Protein AF-A0A7C6TU05-F1 (afdb_monomer)

Sequence (83 aa):
MVAAAIDARVRTLTEDETIAFHCAEGNLRLAYLPMLATMSNPLAPHLTLNIIDHLSRLFPHEAQRLAIPGGNLAWHARVEPVG

Structure (mmCIF, N/CA/C/O backbone):
data_AF-A0A7C6TU05-F1
#
_entry.id   AF-A0A7C6TU05-F1
#
loop_
_atom_site.group_PDB
_atom_site.id
_atom_site.type_symbol
_atom_site.label_atom_id
_atom_site.label_alt_id
_atom_site.label_comp_id
_atom_site.label_asym_id
_atom_site.label_entity_id
_atom_site.label_seq_id
_atom_site.pdbx_PDB_ins_code
_atom_site.Cartn_x
_atom_site.Cartn_y
_atom_site.Cartn_z
_atom_site.occupancy
_atom_site.B_iso_or_equiv
_atom_site.auth_seq_id
_atom_site.auth_comp_id
_atom_site.auth_asym_id
_atom_site.auth_atom_id
_atom_site.pdbx_PDB_model_num
ATOM 1 N N . MET A 1 1 ? -9.872 -17.333 -15.219 1.00 42.88 1 MET A N 1
ATOM 2 C CA . MET A 1 1 ? -9.369 -16.001 -15.611 1.00 42.88 1 MET A CA 1
ATOM 3 C C . MET A 1 1 ? -10.513 -15.017 -15.424 1.00 42.88 1 MET A C 1
ATOM 5 O O . MET A 1 1 ? -11.488 -15.118 -16.154 1.00 42.88 1 MET A O 1
ATOM 9 N N . VAL A 1 2 ? -10.468 -14.169 -14.393 1.00 58.12 2 VAL A N 1
ATOM 10 C CA . VAL A 1 2 ? -11.488 -13.126 -14.185 1.00 58.12 2 VAL A CA 1
ATOM 11 C C . VAL A 1 2 ? -11.064 -11.935 -15.038 1.00 58.12 2 VAL A C 1
ATOM 13 O O . VAL A 1 2 ? -10.086 -11.270 -14.715 1.00 58.12 2 VAL A O 1
ATOM 16 N N . ALA A 1 3 ? -11.730 -11.726 -16.171 1.00 64.44 3 ALA A N 1
ATOM 17 C CA . ALA A 1 3 ? -11.562 -10.502 -16.943 1.00 6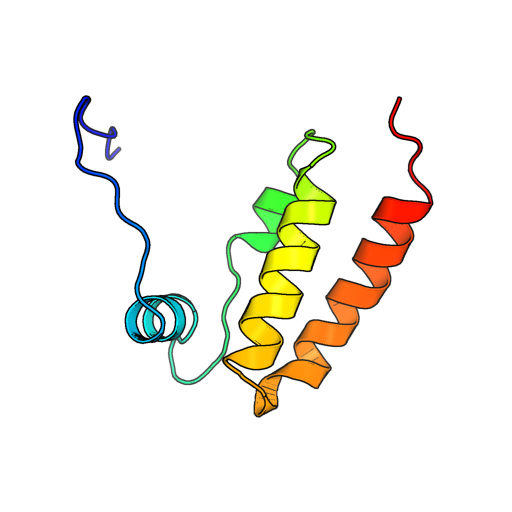4.44 3 ALA A CA 1
ATOM 18 C C . ALA A 1 3 ? -12.319 -9.378 -16.226 1.00 64.44 3 ALA A C 1
ATOM 20 O O . ALA A 1 3 ? -13.464 -9.578 -15.815 1.00 64.44 3 ALA A O 1
ATOM 21 N N . ALA A 1 4 ? -11.690 -8.214 -16.056 1.00 65.31 4 ALA A N 1
ATOM 22 C CA . ALA A 1 4 ? -12.400 -7.034 -15.580 1.00 65.31 4 ALA A CA 1
ATOM 23 C C . ALA A 1 4 ? -13.526 -6.717 -16.576 1.00 65.31 4 ALA A C 1
ATOM 25 O O . ALA A 1 4 ? -13.267 -6.546 -17.769 1.00 65.31 4 ALA A O 1
ATOM 26 N N . ALA A 1 5 ? -14.774 -6.688 -16.105 1.00 74.06 5 ALA A N 1
ATOM 27 C CA . ALA A 1 5 ? -15.889 -6.253 -16.932 1.00 74.06 5 ALA A CA 1
ATOM 28 C C . ALA A 1 5 ? -15.675 -4.777 -17.292 1.00 74.06 5 ALA A C 1
ATOM 30 O O . ALA A 1 5 ? -15.423 -3.952 -16.410 1.00 74.06 5 ALA A O 1
ATOM 31 N N . ILE A 1 6 ? -15.743 -4.449 -18.584 1.00 77.00 6 ILE A N 1
ATOM 32 C CA . ILE A 1 6 ? -15.748 -3.051 -19.023 1.00 77.00 6 ILE A CA 1
ATOM 33 C C . ILE A 1 6 ? -16.975 -2.386 -18.380 1.00 77.00 6 ILE A C 1
ATOM 35 O O . ILE A 1 6 ? -18.057 -2.965 -18.408 1.00 77.00 6 ILE A O 1
ATOM 39 N N . ASP A 1 7 ? -16.775 -1.211 -17.773 1.00 79.94 7 ASP A N 1
ATOM 40 C CA . ASP A 1 7 ? -17.763 -0.465 -16.967 1.00 79.94 7 ASP A CA 1
ATOM 41 C C . ASP A 1 7 ? -18.014 -0.990 -15.532 1.00 79.94 7 ASP A C 1
ATOM 43 O O . ASP A 1 7 ? -19.003 -0.657 -14.877 1.00 79.94 7 ASP A O 1
ATOM 47 N N . ALA A 1 8 ? -17.091 -1.789 -14.980 1.00 81.88 8 ALA A N 1
ATOM 48 C CA . ALA A 1 8 ? -17.111 -2.100 -13.552 1.00 81.88 8 ALA A CA 1
ATOM 49 C C . ALA A 1 8 ? -16.923 -0.821 -12.711 1.00 81.88 8 ALA A C 1
ATOM 51 O O . ALA A 1 8 ? -15.927 -0.107 -12.845 1.00 81.88 8 ALA A O 1
ATOM 52 N N . ARG A 1 9 ? -17.865 -0.547 -11.800 1.00 83.19 9 ARG A N 1
ATOM 53 C CA . ARG A 1 9 ? -17.790 0.603 -10.889 1.00 83.19 9 ARG A CA 1
ATOM 54 C C . ARG A 1 9 ? -16.572 0.472 -9.972 1.00 83.19 9 ARG A C 1
ATOM 56 O O . ARG A 1 9 ? -16.531 -0.402 -9.108 1.00 83.19 9 ARG A O 1
ATOM 63 N N . VAL A 1 10 ? -15.626 1.393 -10.118 1.00 85.50 10 VAL A N 1
ATOM 64 C CA . VAL A 1 10 ? -14.486 1.540 -9.209 1.00 85.50 10 VAL A CA 1
ATOM 65 C C . VAL A 1 10 ? -14.848 2.544 -8.120 1.00 85.50 10 VAL A C 1
ATOM 67 O O . VAL A 1 10 ? -15.466 3.574 -8.384 1.00 85.50 10 VAL A O 1
ATOM 70 N N . ARG A 1 11 ? -14.464 2.242 -6.883 1.00 92.56 11 ARG A N 1
ATOM 71 C CA . ARG A 1 11 ? -14.569 3.158 -5.745 1.00 92.56 11 ARG A CA 1
ATOM 72 C C . ARG A 1 11 ? -13.326 3.041 -4.879 1.00 92.56 11 ARG A C 1
ATOM 74 O O . ARG A 1 11 ? -12.651 2.013 -4.903 1.00 92.56 11 ARG A O 1
ATOM 81 N N . THR A 1 12 ? -13.055 4.072 -4.094 1.00 89.75 12 THR A N 1
ATOM 82 C CA . THR A 1 12 ? -12.039 4.002 -3.046 1.00 89.75 12 THR A CA 1
ATOM 83 C C . THR A 1 12 ? -12.533 3.101 -1.917 1.00 89.75 12 THR A C 1
ATOM 85 O O . THR A 1 12 ? -13.731 3.074 -1.609 1.00 89.75 12 THR A O 1
ATOM 88 N N . LEU A 1 13 ? -11.613 2.351 -1.316 1.00 90.56 13 LEU A N 1
ATOM 89 C CA . LEU A 1 13 ? -11.887 1.661 -0.062 1.00 90.56 13 LEU A CA 1
ATOM 90 C C . LEU A 1 13 ? -12.015 2.697 1.057 1.00 90.56 13 LEU A C 1
ATOM 92 O O . LEU A 1 13 ? -11.327 3.721 1.041 1.00 90.56 13 LEU A O 1
ATOM 96 N N . THR A 1 14 ? -12.901 2.440 2.012 1.00 92.94 14 THR A N 1
ATOM 97 C CA . THR A 1 14 ? -12.898 3.169 3.284 1.00 92.94 14 THR A CA 1
ATOM 98 C C . THR A 1 14 ? -11.678 2.767 4.115 1.00 92.94 14 THR A C 1
ATOM 100 O O . THR A 1 14 ? -10.938 1.843 3.765 1.00 92.94 14 THR A O 1
ATOM 103 N N . GLU A 1 15 ? -11.455 3.450 5.233 1.00 90.19 15 GLU A N 1
ATOM 104 C CA . GLU A 1 15 ? -10.382 3.097 6.163 1.00 90.19 15 GLU A CA 1
ATOM 105 C C . GLU A 1 15 ? -10.544 1.667 6.704 1.00 90.19 15 GLU A C 1
ATOM 107 O O . GLU A 1 15 ? -9.622 0.863 6.583 1.00 90.19 15 GLU A O 1
ATOM 112 N N . ASP A 1 16 ? -11.745 1.305 7.168 1.00 89.31 16 ASP A N 1
ATOM 113 C CA . ASP A 1 16 ? -12.053 -0.043 7.668 1.00 89.31 16 ASP A CA 1
ATOM 114 C C . ASP A 1 16 ? -11.834 -1.126 6.605 1.00 89.31 16 ASP A C 1
ATOM 116 O O . ASP A 1 16 ? -11.267 -2.185 6.879 1.00 89.31 16 ASP A O 1
ATOM 120 N N . GLU A 1 17 ? -12.246 -0.862 5.363 1.00 91.94 17 GLU A N 1
ATOM 121 C CA . GLU A 1 17 ? -12.033 -1.787 4.250 1.00 91.94 17 GLU A CA 1
ATOM 122 C C . GLU A 1 17 ? -10.551 -1.901 3.884 1.00 91.94 17 GLU A C 1
ATOM 124 O O . GLU A 1 17 ? -10.078 -2.983 3.535 1.00 91.94 17 GLU A O 1
ATOM 129 N N . THR A 1 18 ? -9.803 -0.802 3.995 1.00 90.75 18 THR A N 1
ATOM 130 C CA . THR A 1 18 ? -8.352 -0.786 3.790 1.00 90.75 18 THR A CA 1
ATOM 131 C C . THR A 1 18 ? -7.653 -1.603 4.871 1.00 90.75 18 THR A C 1
ATOM 133 O O . THR A 1 18 ? -6.753 -2.382 4.556 1.00 90.75 18 THR A O 1
ATOM 136 N N . ILE A 1 19 ? -8.087 -1.488 6.127 1.00 89.44 19 ILE A N 1
ATOM 137 C CA . ILE A 1 19 ? -7.574 -2.298 7.234 1.00 89.44 19 ILE A CA 1
ATOM 138 C C . ILE A 1 19 ? -7.880 -3.777 6.985 1.00 89.44 19 ILE A C 1
ATOM 140 O O . ILE A 1 19 ? -6.968 -4.600 7.028 1.00 89.44 19 ILE A O 1
ATOM 144 N N . ALA A 1 20 ? -9.130 -4.117 6.662 1.00 90.12 20 ALA A N 1
ATOM 145 C CA . ALA A 1 20 ? -9.549 -5.494 6.402 1.00 90.12 20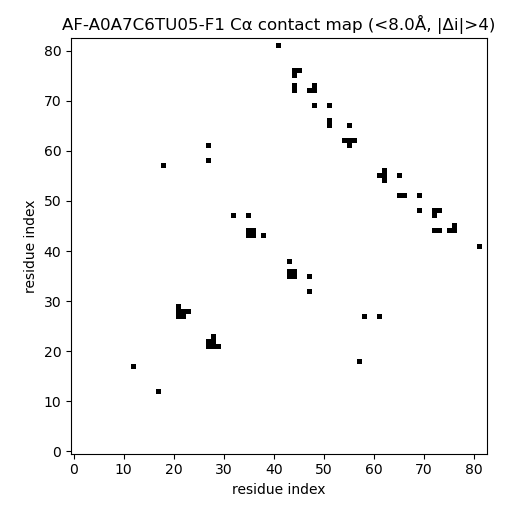 ALA A CA 1
ATOM 146 C C . ALA A 1 20 ? -8.811 -6.124 5.211 1.00 90.12 20 ALA A C 1
ATOM 148 O O . ALA A 1 20 ? -8.481 -7.305 5.239 1.00 90.12 20 ALA A O 1
ATOM 149 N N . PHE A 1 21 ? -8.508 -5.337 4.178 1.00 89.62 21 PHE A N 1
ATOM 150 C CA . PHE A 1 21 ? -7.743 -5.805 3.026 1.00 89.62 21 PHE A CA 1
ATOM 151 C C . PHE A 1 21 ? -6.292 -6.162 3.385 1.00 89.62 21 PHE A C 1
ATOM 153 O O . PHE A 1 21 ? -5.735 -7.120 2.850 1.00 89.62 21 PHE A O 1
ATOM 160 N N . HIS A 1 22 ? -5.675 -5.397 4.288 1.00 89.31 22 HIS A N 1
ATOM 161 C CA . HIS A 1 22 ? -4.270 -5.562 4.662 1.00 89.31 22 HIS A CA 1
ATOM 162 C C . HIS A 1 22 ? -4.055 -6.450 5.894 1.00 89.31 22 HIS A C 1
ATOM 164 O O . HIS A 1 22 ? -2.938 -6.914 6.117 1.00 89.31 22 HIS A O 1
ATOM 170 N N . CYS A 1 23 ? -5.096 -6.704 6.684 1.00 88.81 23 CYS A N 1
ATOM 171 C CA . CYS A 1 23 ? -5.047 -7.565 7.856 1.00 88.81 23 CYS A CA 1
ATOM 172 C C . CYS A 1 23 ? -5.539 -8.969 7.496 1.00 88.81 23 CYS A C 1
ATOM 174 O O . CYS A 1 23 ? -6.733 -9.195 7.313 1.00 88.81 23 CYS A O 1
ATOM 176 N N . ALA A 1 24 ? -4.623 -9.933 7.429 1.00 80.31 24 ALA A N 1
ATOM 177 C CA . ALA A 1 24 ? -4.984 -11.340 7.294 1.00 80.31 24 ALA A CA 1
ATOM 178 C C . ALA A 1 24 ? -4.413 -12.121 8.477 1.00 80.31 24 ALA A C 1
ATOM 180 O O . ALA A 1 24 ? -3.225 -12.018 8.780 1.00 80.31 24 ALA A O 1
ATOM 181 N N . GLU A 1 25 ? -5.277 -12.882 9.154 1.00 78.69 25 GLU A N 1
ATOM 182 C CA . GLU A 1 25 ? -4.926 -13.659 10.355 1.00 78.69 25 GLU A CA 1
ATOM 183 C C . GLU A 1 25 ? -4.270 -12.798 11.455 1.00 78.69 25 GLU A C 1
ATOM 185 O O . GLU A 1 25 ? -3.318 -13.209 12.115 1.00 78.69 25 GLU A O 1
ATOM 190 N N . GLY A 1 26 ? -4.752 -11.561 11.624 1.00 76.94 26 GLY A N 1
ATOM 191 C CA . GLY A 1 26 ? -4.261 -10.625 12.643 1.00 76.94 26 GLY A CA 1
ATOM 192 C C . GLY A 1 26 ? -2.904 -9.986 12.334 1.00 76.94 26 GLY A C 1
ATOM 193 O O . GLY A 1 26 ? -2.373 -9.271 13.177 1.00 76.94 26 GLY A O 1
ATOM 194 N N . ASN A 1 27 ? -2.343 -10.225 11.147 1.00 79.44 27 ASN A N 1
ATOM 195 C CA . ASN A 1 27 ? -1.049 -9.695 10.737 1.00 79.44 27 ASN A CA 1
ATOM 196 C C . ASN A 1 27 ? -1.176 -8.822 9.487 1.00 79.44 27 ASN A C 1
ATOM 198 O O . ASN A 1 27 ? -1.968 -9.105 8.582 1.00 79.44 27 ASN A O 1
ATOM 202 N N . LEU A 1 28 ? -0.335 -7.788 9.412 1.00 85.06 28 LEU A N 1
ATOM 203 C CA . LEU A 1 28 ? -0.232 -6.939 8.233 1.00 85.06 28 LEU A CA 1
ATOM 204 C C . LEU A 1 28 ? 0.410 -7.709 7.068 1.00 85.06 28 LEU A C 1
ATOM 206 O O . LEU A 1 28 ? 1.510 -8.251 7.197 1.00 85.06 28 LEU A O 1
ATOM 210 N N . ARG A 1 29 ? -0.255 -7.741 5.908 1.00 85.62 29 ARG A N 1
ATOM 211 C CA . ARG A 1 29 ? 0.225 -8.419 4.696 1.00 85.62 29 ARG A CA 1
ATOM 212 C C . ARG A 1 29 ? 0.202 -7.489 3.491 1.00 85.62 29 ARG A C 1
ATOM 214 O O . ARG A 1 29 ? -0.819 -6.912 3.138 1.00 85.62 29 ARG A O 1
ATOM 221 N N . LEU A 1 30 ? 1.343 -7.423 2.806 1.00 86.06 30 LEU A N 1
ATOM 222 C CA . LEU A 1 30 ? 1.543 -6.628 1.593 1.00 86.06 30 LEU A CA 1
ATOM 223 C C . LEU A 1 30 ? 2.042 -7.513 0.447 1.00 86.06 30 LEU A C 1
ATOM 225 O O . LEU A 1 30 ? 3.142 -7.342 -0.076 1.00 86.06 30 LEU A O 1
ATOM 229 N N . ALA A 1 31 ? 1.225 -8.500 0.071 1.00 83.31 31 ALA A N 1
ATOM 230 C CA . ALA A 1 31 ? 1.587 -9.525 -0.915 1.00 83.31 31 ALA A CA 1
ATOM 231 C C . ALA A 1 31 ? 1.912 -8.962 -2.313 1.00 83.31 31 ALA A C 1
ATOM 233 O O . ALA A 1 31 ? 2.557 -9.631 -3.114 1.00 83.31 31 ALA A O 1
ATOM 234 N N . TYR A 1 32 ? 1.483 -7.732 -2.598 1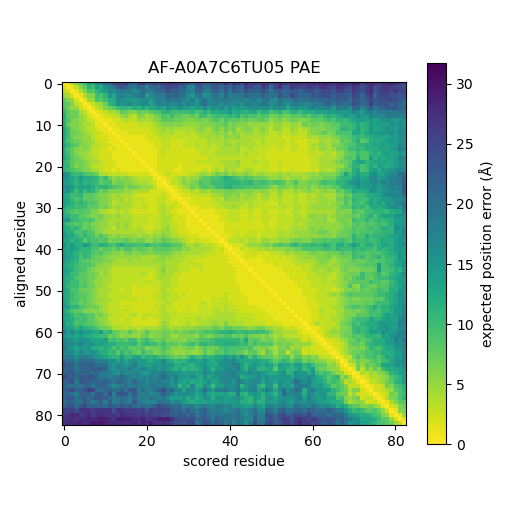.00 85.50 32 TYR A N 1
ATOM 235 C CA . TYR A 1 32 ? 1.706 -7.047 -3.867 1.00 85.50 32 TYR A CA 1
ATOM 236 C C . TYR A 1 32 ? 3.017 -6.239 -3.918 1.00 85.50 32 TYR A C 1
ATOM 238 O O . TYR A 1 32 ? 3.379 -5.765 -4.993 1.00 85.50 32 TYR A O 1
ATOM 246 N N . LEU A 1 33 ? 3.760 -6.087 -2.810 1.00 83.50 33 LEU A N 1
ATOM 247 C CA . LEU A 1 33 ? 5.033 -5.348 -2.819 1.00 83.50 33 LEU A CA 1
ATOM 248 C C . LEU A 1 33 ? 6.076 -5.912 -3.794 1.00 83.50 33 LEU A C 1
ATOM 250 O O . LEU A 1 33 ? 6.680 -5.111 -4.504 1.00 83.50 33 LEU A O 1
ATOM 254 N N . PRO A 1 34 ? 6.287 -7.242 -3.902 1.00 82.00 34 PRO A N 1
ATOM 255 C CA . PRO A 1 34 ? 7.225 -7.784 -4.883 1.00 82.00 34 PRO A CA 1
ATOM 256 C C . PRO A 1 34 ? 6.841 -7.411 -6.317 1.00 82.00 34 PRO A C 1
ATOM 258 O O . PRO A 1 34 ? 7.703 -7.065 -7.116 1.00 82.00 34 PRO A O 1
ATOM 261 N N . MET A 1 35 ? 5.541 -7.407 -6.628 1.00 86.44 35 MET A N 1
ATOM 262 C CA . MET A 1 35 ? 5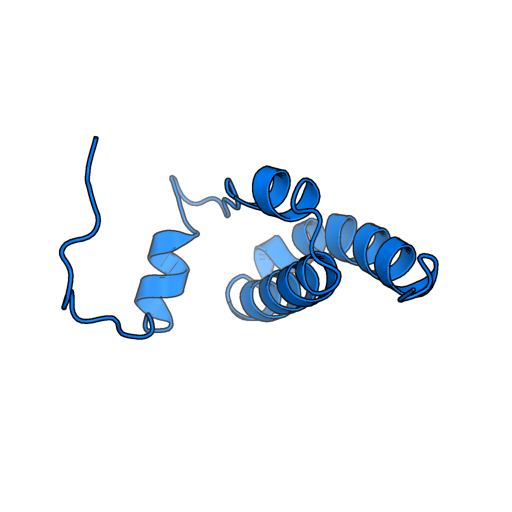.048 -6.989 -7.939 1.00 86.44 35 MET A CA 1
ATOM 263 C C . MET A 1 35 ? 5.374 -5.514 -8.206 1.00 86.44 35 MET A C 1
ATOM 265 O O . MET A 1 35 ? 5.912 -5.204 -9.267 1.00 86.44 35 MET A O 1
ATOM 269 N N . LEU A 1 36 ? 5.110 -4.621 -7.242 1.00 83.19 36 LEU A N 1
ATOM 270 C CA . LEU A 1 36 ? 5.456 -3.198 -7.359 1.00 83.19 36 LEU A CA 1
ATOM 271 C C . LEU A 1 36 ? 6.966 -2.985 -7.534 1.00 83.19 36 LEU A C 1
ATOM 273 O O . LEU A 1 36 ? 7.364 -2.164 -8.351 1.00 83.19 36 LEU A O 1
ATOM 277 N N . ALA A 1 37 ? 7.800 -3.757 -6.835 1.00 80.12 37 ALA A N 1
ATOM 278 C CA . ALA A 1 37 ? 9.256 -3.684 -6.965 1.00 80.12 37 ALA A CA 1
ATOM 279 C C . ALA A 1 37 ? 9.765 -4.127 -8.350 1.00 80.12 37 ALA A C 1
ATOM 281 O O . ALA A 1 37 ? 10.808 -3.664 -8.796 1.00 80.12 37 ALA A O 1
ATOM 282 N N . THR A 1 38 ? 9.034 -5.008 -9.039 1.00 83.50 38 THR A N 1
ATOM 283 C CA . THR A 1 38 ? 9.377 -5.464 -10.399 1.00 83.50 38 THR A CA 1
ATOM 284 C C . THR A 1 38 ? 8.786 -4.603 -11.516 1.00 83.50 38 THR A C 1
ATOM 286 O O . THR A 1 38 ? 9.096 -4.827 -12.686 1.00 83.50 38 THR A O 1
ATOM 289 N N . MET A 1 39 ? 7.927 -3.627 -11.197 1.00 84.75 39 MET A N 1
ATOM 290 C CA . MET A 1 39 ? 7.365 -2.735 -12.208 1.00 84.75 39 MET A CA 1
ATOM 291 C C . MET A 1 39 ? 8.4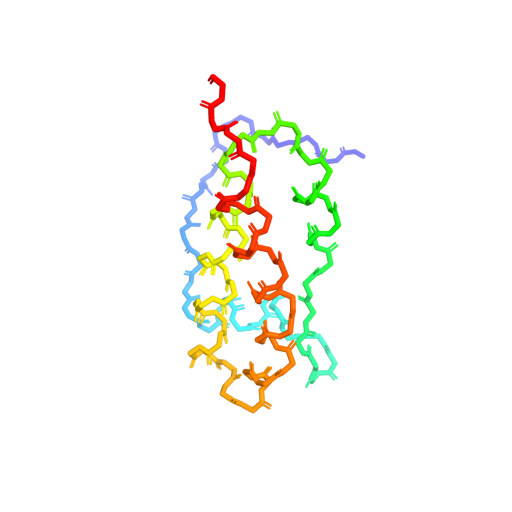43 -1.790 -12.741 1.00 84.75 39 MET A C 1
ATOM 293 O O . MET A 1 39 ? 8.978 -0.967 -12.005 1.00 84.75 39 MET A O 1
ATOM 297 N N . SER A 1 40 ? 8.686 -1.832 -14.052 1.00 78.81 40 SER A N 1
ATOM 298 C CA . SER A 1 40 ? 9.504 -0.848 -14.774 1.00 78.81 40 SER A CA 1
ATOM 299 C C . SER A 1 40 ? 8.751 0.480 -14.943 1.00 78.81 40 SER A C 1
ATOM 301 O O . SER A 1 40 ? 8.492 0.928 -16.057 1.00 78.81 40 SER A O 1
ATOM 303 N N . ASN A 1 41 ? 8.323 1.081 -13.833 1.00 84.12 41 ASN A N 1
ATOM 304 C CA . ASN A 1 41 ? 7.628 2.360 -13.796 1.00 84.12 41 ASN A CA 1
ATOM 305 C C . ASN A 1 41 ? 8.317 3.275 -12.771 1.00 84.12 41 ASN A C 1
ATOM 307 O O . ASN A 1 41 ? 8.386 2.900 -11.598 1.00 84.12 41 ASN A O 1
ATOM 311 N N . PRO A 1 42 ? 8.763 4.484 -13.160 1.00 82.94 42 PRO A N 1
ATOM 312 C CA . PRO A 1 42 ? 9.443 5.410 -12.250 1.00 82.94 42 PRO A CA 1
ATOM 313 C C . PRO A 1 42 ? 8.587 5.835 -11.044 1.00 82.94 42 PRO A C 1
ATOM 315 O O . PRO A 1 42 ? 9.121 6.270 -10.030 1.00 82.94 42 PRO A O 1
ATOM 318 N N . LEU A 1 43 ? 7.259 5.686 -11.105 1.00 86.19 43 LEU A N 1
ATOM 319 C CA . LEU A 1 43 ? 6.357 5.991 -9.991 1.00 86.19 43 LEU A CA 1
ATOM 320 C C . LEU A 1 43 ? 6.186 4.835 -8.996 1.00 86.19 43 LEU A C 1
ATOM 322 O O . LEU A 1 43 ? 5.655 5.059 -7.908 1.00 86.19 43 LEU A O 1
ATOM 326 N N . ALA A 1 44 ? 6.615 3.612 -9.323 1.00 83.88 44 ALA A N 1
ATOM 327 C CA . ALA A 1 44 ? 6.422 2.450 -8.454 1.00 83.88 44 ALA A CA 1
ATOM 328 C C . ALA A 1 44 ? 7.105 2.589 -7.072 1.00 83.88 44 ALA A C 1
ATOM 330 O O . ALA A 1 44 ? 6.460 2.267 -6.064 1.00 83.88 44 ALA A O 1
ATOM 331 N N . PRO A 1 45 ? 8.332 3.141 -6.958 1.00 82.12 45 PRO A N 1
ATOM 332 C CA . PRO A 1 45 ? 8.947 3.412 -5.658 1.00 82.12 45 PRO A CA 1
ATOM 333 C C . PRO A 1 45 ? 8.167 4.452 -4.844 1.00 82.12 45 PRO A C 1
ATOM 335 O O . PRO A 1 45 ? 7.926 4.255 -3.654 1.00 82.12 45 PRO A O 1
ATOM 338 N N . HIS A 1 46 ? 7.698 5.529 -5.485 1.00 84.62 46 HIS A N 1
ATOM 339 C CA . HIS A 1 46 ? 6.910 6.576 -4.825 1.00 84.62 46 HIS A CA 1
ATOM 340 C C . HIS A 1 46 ? 5.554 6.063 -4.340 1.00 84.62 46 HIS A C 1
ATOM 342 O O . HIS A 1 46 ? 5.144 6.353 -3.216 1.00 84.62 46 HIS A O 1
ATOM 348 N N . LEU A 1 47 ? 4.876 5.255 -5.158 1.00 85.69 47 LEU A N 1
ATOM 349 C CA . LEU A 1 47 ? 3.643 4.581 -4.768 1.00 85.69 47 LEU A CA 1
ATOM 350 C C . LEU A 1 47 ? 3.878 3.681 -3.552 1.00 85.69 47 LEU A C 1
ATOM 352 O O . LEU A 1 47 ? 3.111 3.724 -2.595 1.00 85.69 47 LEU A O 1
ATOM 356 N N . THR A 1 48 ? 4.964 2.911 -3.565 1.00 86.06 48 THR A N 1
ATOM 357 C CA . THR A 1 48 ? 5.323 2.022 -2.457 1.00 86.06 48 THR A CA 1
ATOM 358 C C . THR A 1 48 ? 5.571 2.802 -1.163 1.00 86.06 48 THR A C 1
ATOM 360 O O . THR A 1 48 ? 5.078 2.404 -0.110 1.00 86.06 48 THR A O 1
ATOM 363 N N . LEU A 1 49 ? 6.264 3.944 -1.231 1.00 85.50 49 LEU A N 1
ATOM 364 C CA . LEU A 1 49 ? 6.474 4.821 -0.073 1.00 85.50 49 LEU A CA 1
ATOM 365 C C . LEU A 1 49 ? 5.162 5.402 0.464 1.00 85.50 49 LEU A C 1
ATOM 367 O O . LEU A 1 49 ? 4.945 5.383 1.673 1.00 85.50 49 LEU A O 1
ATOM 371 N N . ASN A 1 50 ? 4.266 5.854 -0.416 1.00 87.81 50 ASN A N 1
ATOM 372 C CA . ASN A 1 50 ? 2.956 6.369 -0.010 1.00 87.81 50 ASN A CA 1
ATOM 373 C C . ASN A 1 50 ? 2.101 5.293 0.674 1.00 87.81 50 ASN A C 1
ATOM 375 O O . ASN A 1 50 ? 1.436 5.575 1.668 1.00 87.81 50 ASN A O 1
ATOM 379 N N . ILE A 1 51 ? 2.143 4.054 0.174 1.00 88.38 51 ILE A N 1
ATOM 380 C CA . ILE A 1 51 ? 1.457 2.911 0.792 1.00 88.38 51 ILE A CA 1
ATOM 381 C C . ILE A 1 51 ? 2.026 2.639 2.190 1.00 88.38 51 ILE A C 1
ATOM 383 O O . ILE A 1 51 ? 1.263 2.480 3.140 1.00 88.38 51 ILE A O 1
ATOM 387 N N . ILE A 1 52 ? 3.354 2.622 2.334 1.00 86.62 52 ILE A N 1
ATOM 388 C CA . ILE A 1 52 ? 4.027 2.399 3.622 1.00 86.62 52 ILE A CA 1
ATOM 389 C C . ILE A 1 52 ? 3.666 3.493 4.638 1.00 86.62 52 ILE A C 1
ATOM 391 O O . ILE A 1 52 ? 3.344 3.163 5.781 1.00 86.62 52 ILE A O 1
ATOM 395 N N . ASP A 1 53 ? 3.680 4.771 4.243 1.00 87.31 53 ASP A N 1
ATOM 396 C CA . ASP A 1 53 ? 3.322 5.887 5.132 1.00 87.31 53 ASP A CA 1
ATOM 397 C C . ASP A 1 53 ? 1.853 5.810 5.564 1.00 87.31 53 ASP A C 1
ATOM 399 O O . ASP A 1 53 ? 1.542 5.906 6.752 1.00 87.31 53 ASP A O 1
ATOM 403 N N . HIS A 1 54 ? 0.947 5.552 4.619 1.00 88.19 54 HIS A N 1
ATOM 404 C CA . HIS A 1 54 ? -0.475 5.422 4.917 1.00 88.19 54 HIS A CA 1
ATOM 405 C C . HIS A 1 54 ? -0.750 4.263 5.887 1.00 88.19 54 HIS A C 1
ATOM 407 O O . HIS A 1 54 ? -1.413 4.449 6.906 1.00 88.19 54 HIS A O 1
ATOM 413 N N . LEU A 1 55 ? -0.177 3.083 5.635 1.00 88.31 55 LEU A N 1
ATOM 414 C CA . LEU A 1 55 ? -0.361 1.918 6.501 1.00 88.31 55 LEU A CA 1
ATOM 415 C C . LEU A 1 55 ? 0.320 2.065 7.861 1.00 88.31 55 LEU A C 1
ATOM 417 O O . LEU A 1 55 ? -0.188 1.529 8.839 1.00 88.31 55 LEU A O 1
ATOM 421 N N . SER A 1 56 ? 1.414 2.820 7.964 1.00 86.69 56 SER A N 1
ATOM 422 C CA . SER A 1 56 ? 2.049 3.102 9.259 1.00 86.69 56 SER A CA 1
ATOM 423 C C . SER A 1 56 ? 1.136 3.909 10.186 1.00 86.69 56 SER A C 1
ATOM 425 O O . SER A 1 56 ? 1.218 3.760 11.404 1.00 86.69 56 SER A O 1
ATOM 427 N N . ARG A 1 57 ? 0.236 4.731 9.624 1.00 87.81 57 ARG A N 1
ATOM 428 C CA . ARG A 1 57 ? -0.784 5.461 10.393 1.00 87.81 57 ARG A CA 1
ATOM 429 C C . ARG A 1 57 ? -1.940 4.554 10.818 1.00 87.81 57 ARG A C 1
ATOM 431 O O . ARG A 1 57 ? -2.430 4.702 11.931 1.00 87.81 57 ARG A O 1
ATOM 438 N N . LEU A 1 58 ? -2.338 3.611 9.962 1.00 86.56 58 LEU A N 1
ATOM 439 C CA . LEU A 1 58 ? -3.431 2.664 10.233 1.00 86.56 58 LEU A CA 1
ATOM 440 C C . LEU A 1 58 ? -3.021 1.503 11.154 1.00 86.56 58 LEU A C 1
ATOM 442 O O . LEU A 1 58 ? -3.846 0.972 11.892 1.00 86.56 58 LEU A O 1
ATOM 446 N N . PHE A 1 59 ? -1.744 1.117 11.137 1.00 85.56 59 PHE A N 1
ATOM 447 C CA . PHE A 1 59 ? -1.189 0.006 11.912 1.00 85.56 59 PHE A CA 1
ATOM 448 C C . PHE A 1 59 ? 0.018 0.474 12.744 1.00 85.56 59 PHE A C 1
ATOM 450 O O . PHE A 1 59 ? 1.153 0.069 12.473 1.00 85.56 59 PHE A O 1
ATOM 457 N N . PRO A 1 60 ? -0.187 1.305 13.785 1.00 80.19 60 PRO A N 1
ATOM 458 C CA . PRO A 1 60 ? 0.911 1.900 14.553 1.00 80.19 60 PRO A CA 1
ATOM 459 C C . PRO A 1 60 ? 1.819 0.853 15.219 1.00 80.19 60 PRO A C 1
ATOM 461 O O . PRO A 1 60 ? 3.020 1.073 15.358 1.00 80.19 60 PRO A O 1
ATOM 464 N N . HIS A 1 61 ? 1.277 -0.317 15.573 1.00 80.38 61 HIS A N 1
ATOM 465 C CA . HIS A 1 61 ? 2.042 -1.435 16.140 1.00 80.38 61 HIS A CA 1
ATOM 466 C C . HIS A 1 61 ? 2.993 -2.110 15.133 1.00 80.38 61 HIS A C 1
ATOM 468 O O . HIS A 1 61 ? 3.992 -2.698 15.536 1.00 80.38 61 HIS A O 1
ATOM 474 N N . GLU A 1 6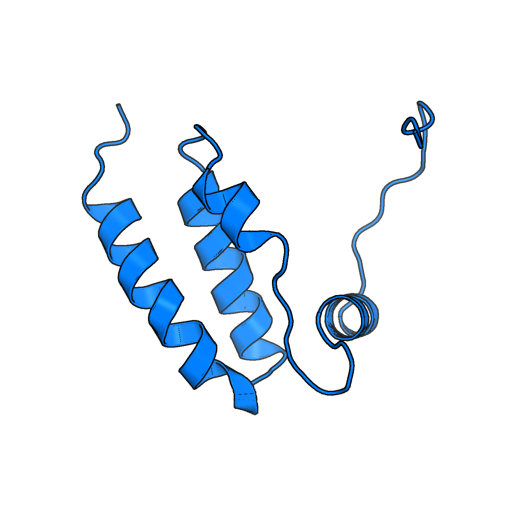2 ? 2.727 -1.988 13.829 1.00 77.81 62 GLU A N 1
ATOM 475 C CA . GLU A 1 62 ? 3.542 -2.562 12.747 1.00 77.81 62 GLU A CA 1
ATOM 476 C C . GLU A 1 62 ? 4.454 -1.513 12.079 1.00 77.81 62 GLU A C 1
ATOM 478 O O . GLU A 1 62 ? 5.272 -1.851 11.220 1.00 77.81 62 GLU A O 1
ATOM 483 N N . ALA A 1 63 ? 4.372 -0.241 12.492 1.00 71.62 63 ALA A N 1
ATOM 484 C CA . ALA A 1 63 ? 5.092 0.873 11.872 1.00 71.62 63 ALA A CA 1
ATOM 485 C C . ALA A 1 63 ? 6.618 0.666 11.856 1.00 71.62 63 ALA A C 1
ATOM 487 O O . ALA A 1 63 ? 7.291 0.994 10.879 1.00 71.62 63 ALA A O 1
ATOM 488 N N . GLN A 1 64 ? 7.180 0.043 12.896 1.00 67.31 64 GLN A N 1
ATOM 489 C CA . GLN A 1 64 ? 8.614 -0.253 12.955 1.00 67.31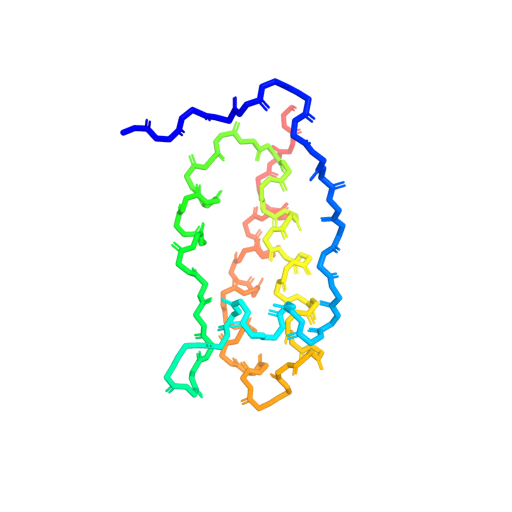 64 GLN A CA 1
ATOM 490 C C . GLN A 1 64 ? 9.041 -1.309 11.920 1.00 67.31 64 GLN A C 1
ATOM 492 O O . GLN A 1 64 ? 10.140 -1.227 11.374 1.00 67.31 64 GLN A O 1
ATOM 497 N N . ARG A 1 65 ? 8.167 -2.274 11.601 1.00 72.38 65 ARG A N 1
ATOM 498 C CA . ARG A 1 65 ? 8.412 -3.285 10.556 1.00 72.38 65 ARG A CA 1
ATOM 499 C C . ARG A 1 65 ? 8.247 -2.692 9.159 1.00 72.38 65 ARG A C 1
ATOM 501 O O . ARG A 1 65 ? 8.997 -3.056 8.259 1.00 72.38 65 ARG A O 1
ATOM 508 N N . LEU A 1 66 ? 7.330 -1.738 9.000 1.00 71.69 66 LEU A N 1
ATOM 509 C CA . LEU A 1 66 ? 7.120 -0.971 7.769 1.00 71.69 66 LEU A CA 1
ATOM 510 C C . LEU A 1 66 ? 8.253 0.031 7.466 1.00 71.69 66 LEU A C 1
ATOM 512 O O . LEU A 1 66 ? 8.556 0.286 6.298 1.00 71.69 66 LEU A O 1
ATOM 516 N N . ALA A 1 67 ? 8.933 0.544 8.495 1.00 63.62 67 ALA A N 1
ATOM 517 C CA . ALA A 1 67 ? 10.037 1.493 8.350 1.00 63.62 67 ALA A CA 1
ATOM 518 C C . ALA A 1 67 ? 11.290 0.897 7.674 1.00 63.62 67 ALA A C 1
ATOM 520 O O . ALA A 1 67 ? 12.019 1.616 6.990 1.00 63.62 67 ALA A O 1
ATOM 521 N N . ILE A 1 68 ? 11.540 -0.409 7.824 1.00 62.75 68 ILE A N 1
ATOM 522 C CA . ILE A 1 68 ? 12.735 -1.072 7.269 1.00 62.75 68 ILE A CA 1
ATOM 523 C C . ILE A 1 68 ? 12.700 -1.131 5.726 1.00 62.75 68 ILE A C 1
ATOM 525 O O . ILE A 1 68 ? 13.654 -0.658 5.100 1.00 62.75 68 ILE A O 1
ATOM 529 N N . PRO A 1 69 ? 11.625 -1.626 5.073 1.00 58.88 69 PRO A N 1
ATOM 530 C CA . PRO A 1 69 ? 11.494 -1.521 3.622 1.00 58.88 69 PRO A CA 1
ATOM 531 C C . PRO A 1 69 ? 11.434 -0.064 3.147 1.00 58.88 69 PRO A C 1
ATOM 533 O O . PRO A 1 69 ? 12.041 0.259 2.129 1.00 58.88 69 PRO A O 1
ATOM 536 N N . GLY A 1 70 ? 10.762 0.824 3.893 1.00 58.69 70 GLY A N 1
ATOM 537 C CA . GLY A 1 70 ? 10.638 2.244 3.549 1.00 58.69 70 GLY A CA 1
ATOM 538 C C . GLY A 1 70 ? 11.983 2.972 3.477 1.00 58.69 70 GLY A C 1
ATOM 539 O O . GLY A 1 70 ? 12.216 3.734 2.542 1.00 58.69 70 GLY A O 1
ATOM 540 N N . GLY A 1 71 ? 12.906 2.691 4.401 1.00 59.59 71 GLY A N 1
ATOM 541 C CA . GLY A 1 71 ? 14.255 3.264 4.386 1.00 59.59 71 GLY A CA 1
ATOM 542 C C . GLY A 1 71 ? 15.085 2.831 3.173 1.00 59.59 71 GLY A C 1
ATOM 543 O O . GLY A 1 71 ? 15.748 3.664 2.555 1.00 59.59 71 GLY A O 1
ATOM 544 N N . ASN A 1 72 ? 15.003 1.551 2.795 1.00 58.25 72 ASN A N 1
ATOM 545 C CA . ASN A 1 72 ? 15.742 1.001 1.655 1.00 58.25 72 ASN A CA 1
ATOM 546 C C . ASN A 1 72 ? 15.164 1.479 0.306 1.00 58.25 72 ASN A C 1
ATOM 548 O O . ASN A 1 72 ? 15.902 1.887 -0.589 1.00 58.25 72 ASN A O 1
ATOM 552 N N . LEU A 1 73 ? 13.832 1.533 0.185 1.00 57.84 73 LEU A N 1
ATOM 553 C CA . LEU A 1 73 ? 13.150 2.075 -0.996 1.00 57.84 73 LEU A CA 1
ATOM 554 C C . LEU A 1 73 ? 13.330 3.589 -1.145 1.00 57.84 73 LEU A C 1
ATOM 556 O O . LEU A 1 73 ? 13.544 4.064 -2.255 1.00 57.84 73 LEU A O 1
ATOM 560 N N . ALA A 1 74 ? 13.286 4.357 -0.052 1.00 58.56 74 ALA A N 1
ATOM 561 C CA . ALA A 1 74 ? 13.523 5.800 -0.098 1.00 58.56 74 ALA A CA 1
ATOM 562 C C . ALA A 1 74 ? 14.967 6.134 -0.482 1.00 58.56 74 ALA A C 1
ATOM 564 O O . ALA A 1 74 ? 15.227 7.208 -1.021 1.00 58.56 74 ALA A O 1
ATOM 565 N N . TRP A 1 75 ? 15.923 5.258 -0.172 1.00 52.19 75 TRP A N 1
ATOM 566 C CA . TRP A 1 75 ? 17.284 5.370 -0.684 1.00 52.19 75 TRP A CA 1
ATOM 567 C C . TRP A 1 75 ? 17.326 5.064 -2.187 1.00 52.19 75 TRP A C 1
ATOM 569 O O . TRP A 1 75 ? 17.783 5.914 -2.943 1.00 52.19 75 TRP A O 1
ATOM 579 N N . HIS A 1 76 ? 16.749 3.945 -2.639 1.00 53.91 76 HIS A N 1
ATOM 580 C CA . HIS A 1 76 ? 16.696 3.591 -4.065 1.00 53.91 76 HIS A CA 1
ATOM 581 C C . HIS A 1 76 ? 16.039 4.687 -4.923 1.00 53.91 76 HIS A C 1
ATOM 583 O O . HIS A 1 76 ? 16.636 5.148 -5.891 1.00 53.91 76 HIS A O 1
ATOM 589 N N . ALA A 1 77 ? 14.880 5.206 -4.502 1.00 57.19 77 ALA A N 1
ATOM 590 C CA . ALA A 1 77 ? 14.158 6.273 -5.202 1.00 57.19 77 ALA A CA 1
ATOM 591 C C . ALA A 1 77 ? 14.915 7.614 -5.265 1.00 57.19 77 ALA A C 1
ATOM 593 O O . ALA A 1 77 ? 14.594 8.464 -6.087 1.00 57.19 77 ALA A O 1
ATOM 594 N N . ARG A 1 78 ? 15.892 7.838 -4.375 1.00 58.03 78 ARG A N 1
ATOM 595 C CA . ARG A 1 78 ? 16.744 9.041 -4.377 1.00 58.03 78 ARG A CA 1
ATOM 596 C C . ARG A 1 78 ? 18.021 8.872 -5.198 1.00 58.03 78 ARG A C 1
ATOM 598 O O . ARG A 1 78 ? 18.645 9.876 -5.528 1.00 58.03 78 ARG A O 1
ATOM 605 N N . VAL A 1 79 ? 18.439 7.635 -5.456 1.00 49.41 79 VAL A N 1
ATOM 606 C CA . VAL A 1 79 ? 19.732 7.306 -6.075 1.00 49.41 79 VAL A CA 1
ATOM 607 C C . VAL A 1 79 ? 19.572 6.886 -7.539 1.00 49.41 79 VAL A C 1
ATOM 609 O O . VAL A 1 79 ? 20.499 7.088 -8.320 1.00 49.41 79 VAL A O 1
ATOM 612 N N . GLU A 1 80 ? 18.407 6.377 -7.947 1.00 47.22 80 GLU A N 1
ATOM 613 C CA . GLU A 1 80 ? 18.079 6.210 -9.365 1.00 47.22 80 GLU A CA 1
ATOM 614 C C . GLU A 1 80 ? 17.703 7.563 -9.991 1.00 47.22 80 GLU A C 1
ATOM 616 O O . GLU A 1 80 ? 16.747 8.203 -9.544 1.00 47.22 80 GLU A O 1
ATOM 621 N N . PRO A 1 81 ? 18.434 8.032 -11.022 1.00 41.84 81 PRO A N 1
ATOM 622 C CA . PRO A 1 81 ? 18.016 9.206 -11.758 1.00 41.84 81 PRO A CA 1
ATOM 623 C C . PRO A 1 81 ? 16.712 8.876 -12.481 1.00 41.84 81 PRO A C 1
ATOM 625 O O . PRO A 1 81 ? 16.620 7.874 -13.192 1.00 41.84 81 PRO A O 1
ATOM 628 N N . VAL A 1 82 ? 15.715 9.746 -12.324 1.00 47.81 82 VAL A N 1
ATOM 629 C CA . VAL A 1 82 ? 14.605 9.839 -13.273 1.00 47.81 82 VAL A CA 1
ATOM 630 C C . VAL A 1 82 ? 15.240 10.205 -14.614 1.00 47.81 82 VAL A C 1
ATOM 632 O O . VAL A 1 82 ? 15.677 11.341 -14.795 1.00 47.81 82 VAL A O 1
ATOM 635 N N . GLY A 1 83 ? 15.421 9.202 -15.474 1.00 41.81 83 GLY A N 1
ATOM 636 C CA . GLY A 1 8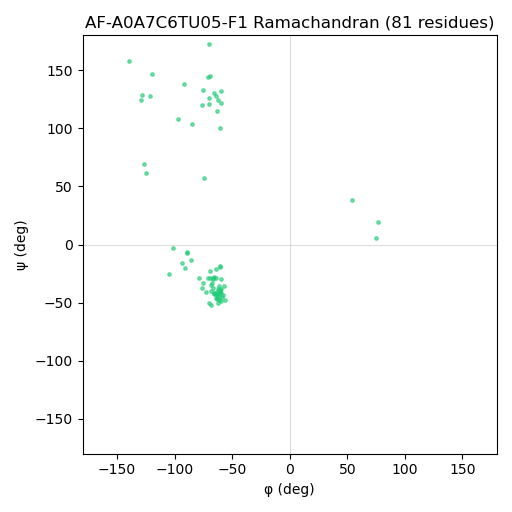3 ? 15.894 9.378 -16.847 1.00 41.81 83 GLY A CA 1
ATOM 637 C C . GLY A 1 83 ? 14.907 10.162 -17.696 1.00 41.81 83 GLY A C 1
ATOM 638 O O . GLY A 1 83 ? 13.689 10.087 -17.407 1.00 41.81 83 GLY A O 1
#

Solvent-accessible surface area (backbone atoms only — not comparable to full-atom values): 5244 Å² total; per-residue (Å²): 136,88,72,82,61,88,87,63,89,82,75,83,73,52,71,70,53,48,48,57,71,30,44,57,96,90,36,87,55,68,88,59,52,67,59,44,74,68,46,97,45,91,58,34,54,58,51,51,45,54,51,43,55,55,46,31,70,78,36,63,91,50,27,73,67,45,44,58,59,42,54,56,45,57,48,49,63,70,69,54,77,88,124

Foldseek 3Di:
DDDPPVPDDDDDDDLVRVCVVQADPNDGDDPCLVVLVPDPDLCSLVVLLVVLVVVCVSCVVCNVVSVVVNVVSVVVNVPDDPD

Secondary structure (DSSP, 8-state):
--PPPTT----PPPHHHHHHHHEETTEE--TTHHHHHH---TTHHHHHHHHHHHHHHH-GGGHHHHHHHHHHHHHHHHHS---

pLDDT: mean 76.8, std 13.91, range [41.81, 92.94]

Mean predicted aligned error: 9.1 Å

Radius of gyration: 14.85 Å; Cα contacts (8 Å, |Δi|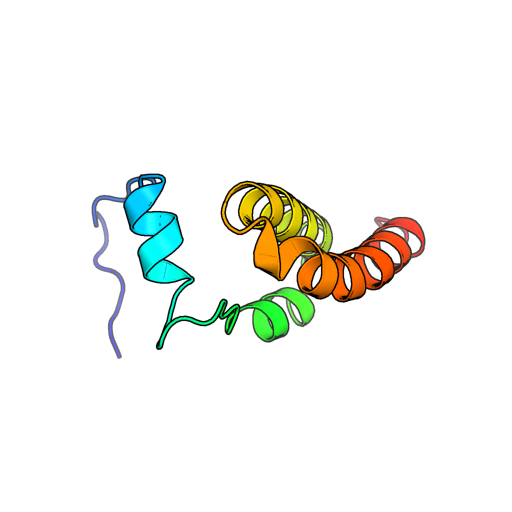>4): 35; chains: 1; bounding box: 38×26×35 Å